Protein AF-A0A3S8T4P5-F1 (afdb_monomer)

Mean predicted aligned error: 9.96 Å

Radius of gyration: 18.91 Å; Cα contacts (8 Å, |Δi|>4): 68; chains: 1; bounding box: 53×50×28 Å

Foldseek 3Di:
DDDDDPPDDPPDDDDPPPPPDALVLLLVQQPPQDPQDWLVSSLVSSVVSVHDVVSNVLSVPFDGDTDGDSVSVNVRSVVVD

Nearest PDB structures (foldseek):
  1s61-assembly2_B  TM=7.072E-01  e=9.840E+00  Mycobacterium tuberculosis
  3bf7-assembly2_B  TM=4.579E-01  e=8.686E+00  Escherichia coli

Structure (mmCIF, N/CA/C/O backbone):
data_AF-A0A3S8T4P5-F1
#
_entry.id   AF-A0A3S8T4P5-F1
#
loop_
_atom_site.group_PDB
_atom_site.id
_atom_site.type_symbol
_atom_site.label_atom_id
_atom_site.label_alt_id
_atom_site.label_comp_id
_atom_site.label_asym_id
_atom_site.label_entity_id
_atom_site.label_seq_id
_atom_site.pdbx_PDB_ins_code
_atom_site.Cartn_x
_atom_site.Cartn_y
_atom_site.Cartn_z
_atom_site.occupancy
_atom_site.B_iso_or_equiv
_atom_site.auth_seq_id
_atom_site.auth_comp_id
_atom_site.auth_asym_id
_atom_site.auth_atom_id
_atom_site.pdbx_PDB_model_num
ATOM 1 N N . MET A 1 1 ? -43.227 40.944 14.572 1.00 47.81 1 MET A N 1
ATOM 2 C CA . MET A 1 1 ? -43.345 39.748 13.715 1.00 47.81 1 MET A CA 1
ATOM 3 C C . MET A 1 1 ? -41.983 39.098 13.655 1.00 47.81 1 MET A C 1
ATOM 5 O O . MET A 1 1 ? -41.045 39.700 13.155 1.00 47.81 1 MET A O 1
ATOM 9 N N . VAL A 1 2 ? -41.870 37.938 14.289 1.00 48.44 2 VAL A N 1
ATOM 10 C CA . VAL A 1 2 ? -40.671 37.103 14.285 1.00 48.44 2 VAL A CA 1
ATOM 11 C C . VAL A 1 2 ? -40.462 36.540 12.883 1.00 48.44 2 VAL A C 1
ATOM 13 O O . VAL A 1 2 ? -41.410 36.042 12.278 1.00 48.44 2 VAL A O 1
ATOM 16 N N . GLN A 1 3 ? -39.239 36.605 12.364 1.00 48.41 3 GLN A N 1
ATOM 17 C CA . GLN A 1 3 ? -38.842 35.749 11.254 1.00 48.41 3 GLN A CA 1
ATOM 18 C C . GLN A 1 3 ? -37.777 34.776 11.739 1.00 48.41 3 GLN A C 1
ATOM 20 O O . GLN A 1 3 ? -36.584 35.052 11.798 1.00 48.41 3 GLN A O 1
ATOM 25 N N . ASP A 1 4 ? -38.315 33.629 12.129 1.00 60.88 4 ASP A N 1
ATOM 26 C CA . ASP A 1 4 ? -37.698 32.323 12.245 1.00 60.88 4 ASP A CA 1
ATOM 27 C C . ASP A 1 4 ? -36.976 31.981 10.934 1.00 60.88 4 ASP A C 1
ATOM 29 O O . ASP A 1 4 ? -37.637 31.769 9.919 1.00 60.88 4 ASP A O 1
ATOM 33 N N . LYS A 1 5 ? -35.637 31.951 10.936 1.00 57.22 5 LYS A N 1
ATOM 34 C CA . LYS A 1 5 ? -34.828 31.178 9.978 1.00 57.22 5 LYS A CA 1
ATOM 35 C C . LYS A 1 5 ? -33.573 30.688 10.685 1.00 57.22 5 LYS A C 1
ATOM 37 O O . LYS A 1 5 ? -32.549 31.363 10.746 1.00 57.22 5 LYS A O 1
ATOM 42 N N . LYS A 1 6 ? -33.707 29.494 11.253 1.00 55.22 6 LYS A N 1
ATOM 43 C CA . LYS A 1 6 ? -32.639 28.677 11.821 1.00 55.22 6 LYS A CA 1
ATOM 44 C C . LYS A 1 6 ? -31.555 28.491 10.762 1.00 55.22 6 LYS A C 1
ATOM 46 O O . LYS A 1 6 ? -31.749 27.762 9.791 1.00 55.22 6 LYS A O 1
ATOM 51 N N . GLN A 1 7 ? -30.435 29.186 10.929 1.00 53.03 7 GLN A N 1
ATOM 52 C CA . GLN A 1 7 ? -29.240 28.927 10.140 1.00 53.03 7 GLN A CA 1
ATOM 53 C C . GLN A 1 7 ? -28.701 27.575 10.595 1.00 53.03 7 GLN A C 1
ATOM 55 O O . GLN A 1 7 ? -28.173 27.434 11.697 1.00 53.03 7 GLN A O 1
ATOM 60 N N . GLY A 1 8 ? -28.946 26.562 9.766 1.00 45.78 8 GLY A N 1
ATOM 61 C CA . GLY A 1 8 ? -28.371 25.241 9.921 1.00 45.78 8 GLY A CA 1
ATOM 62 C C . GLY A 1 8 ? -26.852 25.339 9.976 1.00 45.78 8 GLY A C 1
ATOM 63 O O . GLY A 1 8 ? -26.224 26.074 9.214 1.00 45.78 8 GLY A O 1
ATOM 64 N N . THR A 1 9 ? -26.287 24.585 10.906 1.00 50.31 9 THR A N 1
ATOM 65 C CA . THR A 1 9 ? -24.869 24.291 11.053 1.00 50.31 9 THR A CA 1
ATOM 66 C C . THR A 1 9 ? -24.259 23.868 9.713 1.00 50.31 9 THR A C 1
ATOM 68 O O . THR A 1 9 ? -24.326 22.700 9.336 1.00 50.31 9 THR A O 1
ATOM 71 N N . HIS A 1 10 ? -23.617 24.790 9.000 1.00 50.09 10 HIS A N 1
ATOM 72 C CA . HIS A 1 10 ? -22.565 24.429 8.053 1.00 50.09 10 HIS A CA 1
ATOM 73 C C . HIS A 1 10 ? -21.237 24.414 8.810 1.00 50.09 10 HIS A C 1
ATOM 75 O O . HIS A 1 10 ? -20.353 25.231 8.592 1.00 50.09 10 HIS A O 1
ATOM 81 N N . SER A 1 11 ? -21.107 23.454 9.724 1.00 53.81 11 SER A N 1
ATOM 82 C CA . SER A 1 11 ? -19.802 22.917 10.101 1.00 53.81 11 SER A CA 1
ATOM 83 C C . SER A 1 11 ? -19.435 21.910 9.019 1.00 53.81 11 SER A C 1
ATOM 85 O O . SER A 1 11 ? -19.633 20.710 9.188 1.00 53.81 11 SER A O 1
ATOM 87 N N . ARG A 1 12 ? -19.021 22.390 7.845 1.00 51.19 12 ARG A N 1
ATOM 88 C CA . ARG A 1 12 ? -18.551 21.507 6.781 1.00 51.19 12 ARG A CA 1
ATOM 89 C C . ARG A 1 12 ? -17.192 21.984 6.299 1.00 51.19 12 ARG A C 1
ATOM 91 O O . ARG A 1 12 ? -17.087 22.917 5.517 1.00 51.19 12 ARG A O 1
ATOM 98 N N . ASP A 1 13 ? -16.207 21.288 6.850 1.00 50.56 13 ASP A N 1
ATOM 99 C CA . ASP A 1 13 ? -14.935 20.968 6.223 1.00 50.56 13 ASP A CA 1
ATOM 100 C C . ASP A 1 13 ? -13.965 22.137 6.025 1.00 50.56 13 ASP A C 1
ATOM 102 O O . ASP A 1 13 ? -13.716 22.655 4.941 1.00 50.56 13 ASP A O 1
ATOM 106 N N . SER A 1 14 ? -13.364 22.526 7.143 1.00 52.34 14 SER A N 1
ATOM 107 C CA . SER A 1 14 ? -12.007 23.046 7.157 1.00 52.34 14 SER A CA 1
ATOM 108 C C . SER A 1 14 ? -11.060 22.097 6.403 1.00 52.34 14 SER A C 1
ATOM 110 O O . SER A 1 14 ? -10.861 20.972 6.846 1.00 52.34 14 SER A O 1
ATOM 112 N N . GLN A 1 15 ? -10.420 22.625 5.352 1.00 49.91 15 GLN A N 1
ATOM 113 C CA . GLN A 1 15 ? -9.176 22.137 4.734 1.00 49.91 15 GLN A CA 1
ATOM 114 C C . GLN A 1 15 ? -9.268 20.891 3.831 1.00 49.91 15 GLN A C 1
ATOM 116 O O . GLN A 1 15 ? -8.644 19.875 4.110 1.00 49.91 15 GLN A O 1
ATOM 121 N N . GLN A 1 16 ? -9.882 21.014 2.654 1.00 48.03 16 GLN A N 1
ATOM 122 C CA . GLN A 1 16 ? -9.445 20.232 1.487 1.00 48.03 16 GLN A CA 1
ATOM 123 C C . GLN A 1 16 ? -8.468 21.078 0.670 1.00 48.03 16 GLN A C 1
ATOM 125 O O . GLN A 1 16 ? -8.812 21.674 -0.347 1.00 48.03 16 GLN A O 1
ATOM 130 N N . GLY A 1 17 ? -7.233 21.180 1.172 1.00 47.97 17 GLY A N 1
ATOM 131 C CA . GLY A 1 17 ? -6.101 21.345 0.265 1.00 47.97 17 GLY A CA 1
ATOM 132 C C . GLY A 1 17 ? -6.045 20.094 -0.604 1.00 47.97 17 GLY A C 1
ATOM 133 O O . GLY A 1 17 ? -6.378 19.019 -0.117 1.00 47.97 17 GLY A O 1
ATOM 134 N N . GLU A 1 18 ? -5.707 20.234 -1.880 1.00 52.25 18 GLU A N 1
ATOM 135 C CA . GLU A 1 18 ? -5.647 19.122 -2.826 1.00 52.25 18 GLU A CA 1
ATOM 136 C C . GLU A 1 18 ? -4.856 17.951 -2.231 1.00 52.25 18 GLU A C 1
ATOM 138 O O . GLU A 1 18 ? -3.625 17.990 -2.168 1.00 52.25 18 GLU A O 1
ATOM 143 N N . HIS A 1 19 ? -5.558 16.927 -1.735 1.00 59.72 19 HIS A N 1
ATOM 144 C CA . HIS A 1 19 ? -4.931 15.769 -1.106 1.00 59.72 19 HIS A CA 1
ATOM 145 C C . HIS A 1 19 ? -4.427 14.866 -2.227 1.00 59.72 19 HIS A C 1
ATOM 147 O O . HIS A 1 19 ? -5.022 13.849 -2.572 1.00 59.72 19 HIS A O 1
ATOM 153 N N . LYS A 1 20 ? -3.352 15.310 -2.883 1.00 70.69 20 LYS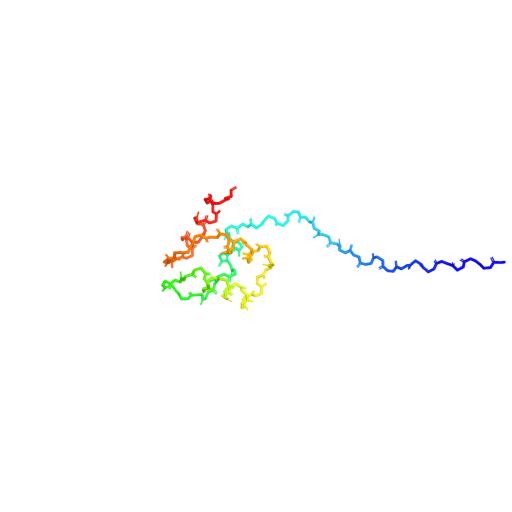 A N 1
ATOM 154 C CA . LYS A 1 20 ? -2.635 14.524 -3.879 1.00 70.69 20 LYS A CA 1
ATOM 155 C C . LYS A 1 20 ? -2.009 13.347 -3.148 1.00 70.69 20 LYS A C 1
ATOM 157 O O . LYS A 1 20 ? -1.009 13.514 -2.449 1.00 70.69 20 LYS A O 1
ATOM 162 N N . VAL A 1 21 ? -2.603 12.171 -3.328 1.00 83.88 21 VAL A N 1
ATOM 163 C CA . VAL A 1 21 ? -1.970 10.902 -2.976 1.00 83.88 21 VAL A CA 1
ATOM 164 C C . VAL A 1 21 ? -0.560 10.897 -3.566 1.00 83.88 21 VAL A C 1
ATOM 166 O O . VAL A 1 21 ? -0.348 11.336 -4.697 1.00 83.88 21 VAL A O 1
ATOM 169 N N . ASN A 1 22 ? 0.426 10.466 -2.781 1.00 88.50 22 ASN A N 1
ATOM 170 C CA . ASN A 1 22 ? 1.790 10.292 -3.260 1.00 88.50 22 ASN A CA 1
ATOM 171 C C . ASN A 1 22 ? 2.350 8.934 -2.822 1.00 88.50 22 ASN A C 1
ATOM 173 O O . ASN A 1 22 ? 1.857 8.311 -1.879 1.00 88.50 22 ASN A O 1
ATOM 177 N N . ALA A 1 23 ? 3.432 8.513 -3.476 1.00 88.88 23 ALA A N 1
ATOM 178 C CA . ALA A 1 23 ? 4.108 7.255 -3.181 1.00 88.88 23 ALA A CA 1
ATOM 179 C C . ALA A 1 23 ? 4.533 7.115 -1.708 1.00 88.88 23 ALA A C 1
ATOM 181 O O . ALA A 1 23 ? 4.330 6.065 -1.106 1.00 88.88 23 ALA A O 1
ATOM 182 N N . ALA A 1 24 ? 5.080 8.172 -1.106 1.00 89.31 24 ALA A N 1
ATOM 183 C CA . ALA A 1 24 ? 5.534 8.144 0.281 1.00 89.31 24 ALA A CA 1
ATOM 184 C C . ALA A 1 24 ? 4.371 7.959 1.271 1.00 89.31 24 ALA A C 1
ATOM 186 O O . ALA A 1 24 ? 4.536 7.327 2.312 1.00 89.31 24 ALA A O 1
ATOM 187 N N . GLU A 1 25 ? 3.193 8.503 0.974 1.00 89.94 25 GLU A N 1
ATOM 188 C CA . GLU A 1 25 ? 1.992 8.325 1.782 1.00 89.94 25 GLU A CA 1
ATOM 189 C C . GLU A 1 25 ? 1.498 6.876 1.690 1.00 89.94 25 GLU A C 1
ATOM 191 O O . GLU A 1 25 ? 1.275 6.244 2.724 1.00 89.94 25 GLU A O 1
ATOM 196 N N . ILE A 1 26 ? 1.464 6.303 0.482 1.00 89.75 26 ILE A N 1
ATOM 197 C CA . ILE A 1 26 ? 1.164 4.880 0.266 1.00 89.75 26 ILE A CA 1
ATOM 198 C C . ILE A 1 26 ? 2.136 3.996 1.058 1.00 89.75 26 ILE A C 1
ATOM 200 O O . ILE A 1 26 ? 1.705 3.157 1.847 1.00 89.75 26 ILE A O 1
ATOM 204 N N . GLU A 1 27 ? 3.447 4.212 0.930 1.00 91.00 27 GLU A N 1
ATOM 205 C CA . GLU A 1 27 ? 4.463 3.421 1.638 1.00 91.00 27 GLU A CA 1
ATOM 206 C C . GLU A 1 27 ? 4.295 3.475 3.165 1.00 91.00 27 GLU A C 1
ATOM 208 O O . GLU A 1 27 ? 4.512 2.476 3.857 1.00 91.00 27 GLU A O 1
ATOM 213 N N . ARG A 1 28 ? 3.857 4.616 3.714 1.00 91.31 28 ARG A N 1
ATOM 214 C CA . ARG A 1 28 ? 3.564 4.750 5.150 1.00 91.31 28 ARG A CA 1
ATOM 215 C C . ARG A 1 28 ? 2.380 3.888 5.570 1.00 91.31 28 ARG A C 1
ATOM 217 O O . ARG A 1 28 ? 2.464 3.247 6.617 1.00 91.31 28 ARG A O 1
ATOM 224 N N . TYR A 1 29 ? 1.323 3.836 4.763 1.00 92.69 29 TYR A N 1
ATOM 225 C CA . TYR A 1 29 ? 0.153 2.991 5.011 1.00 92.69 29 TYR A CA 1
ATOM 226 C C . TYR A 1 29 ? 0.394 1.506 4.730 1.00 92.69 29 TYR A C 1
ATOM 228 O O . TYR A 1 29 ? -0.400 0.672 5.151 1.00 92.69 29 TYR A O 1
ATOM 236 N N . LEU A 1 30 ? 1.504 1.148 4.093 1.00 92.31 30 LEU A N 1
ATOM 237 C CA . LEU A 1 30 ? 1.903 -0.241 3.865 1.00 92.31 30 LEU A CA 1
ATOM 238 C C . LEU A 1 30 ? 2.984 -0.725 4.833 1.00 92.31 30 LEU A C 1
ATOM 240 O O . LEU A 1 30 ? 3.480 -1.847 4.710 1.00 92.31 30 LEU A O 1
ATOM 244 N N . LYS A 1 31 ? 3.358 0.085 5.830 1.00 89.56 31 LYS A N 1
ATOM 245 C CA . LYS A 1 31 ? 4.300 -0.360 6.857 1.00 89.56 31 LYS A CA 1
ATOM 246 C C . LYS A 1 31 ? 3.796 -1.622 7.558 1.00 89.56 31 LYS A C 1
ATOM 248 O O . LYS A 1 31 ? 2.620 -1.745 7.900 1.00 89.56 31 LYS A O 1
ATOM 25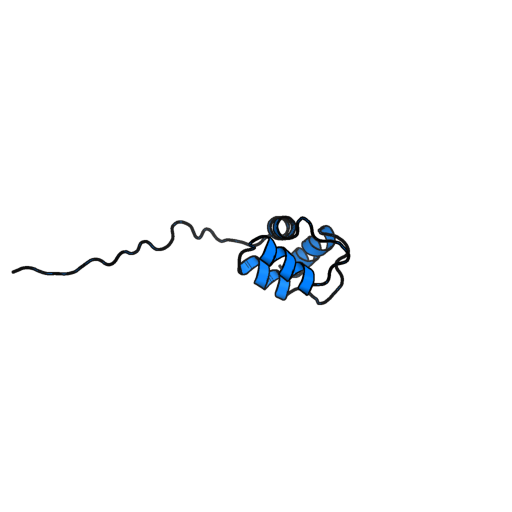3 N N . GLY A 1 32 ? 4.730 -2.537 7.809 1.00 88.50 32 GLY A N 1
ATOM 254 C CA . GLY A 1 32 ? 4.465 -3.794 8.508 1.00 88.50 32 GLY A CA 1
ATOM 255 C C . GLY A 1 32 ? 3.876 -4.900 7.633 1.00 88.50 32 GLY A C 1
ATOM 256 O O . GLY A 1 32 ? 3.582 -5.964 8.164 1.00 88.50 32 GLY A O 1
ATOM 257 N N . ILE A 1 33 ? 3.720 -4.679 6.324 1.00 91.75 33 ILE A N 1
ATOM 258 C CA . ILE A 1 33 ? 3.363 -5.759 5.404 1.00 91.75 33 ILE A CA 1
ATOM 259 C C . ILE A 1 33 ? 4.530 -6.735 5.222 1.00 91.75 33 ILE A C 1
ATOM 261 O O . ILE A 1 33 ? 5.701 -6.342 5.211 1.00 91.75 33 ILE A O 1
ATOM 265 N N . HIS A 1 34 ? 4.196 -8.013 5.063 1.00 90.12 34 HIS A N 1
ATOM 266 C CA . HIS A 1 34 ? 5.153 -9.051 4.711 1.00 90.12 34 HIS A CA 1
ATOM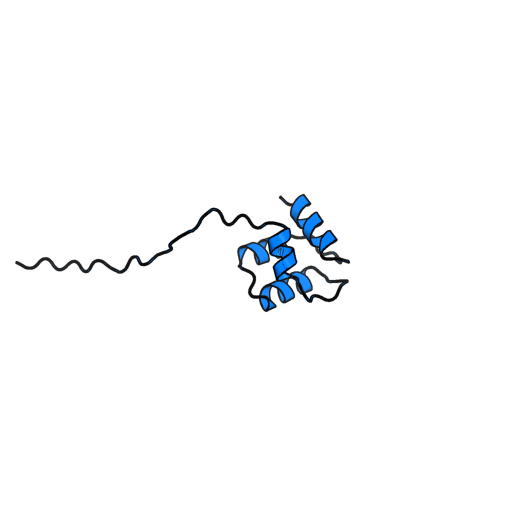 267 C C . HIS A 1 34 ? 5.230 -9.184 3.194 1.00 90.12 34 HIS A C 1
ATOM 269 O O . HIS A 1 34 ? 4.237 -9.491 2.543 1.00 90.12 34 HIS A O 1
ATOM 275 N N . TYR A 1 35 ? 6.421 -8.960 2.646 1.00 87.06 35 TYR A N 1
ATOM 276 C CA . TYR A 1 35 ? 6.687 -9.164 1.229 1.00 87.06 35 TYR A CA 1
ATOM 277 C C . TYR A 1 35 ? 7.187 -10.596 0.961 1.00 87.06 35 TYR A C 1
ATOM 279 O O . TYR A 1 35 ? 7.873 -11.163 1.819 1.00 87.06 35 TYR A O 1
ATOM 287 N N . PRO A 1 36 ? 6.899 -11.1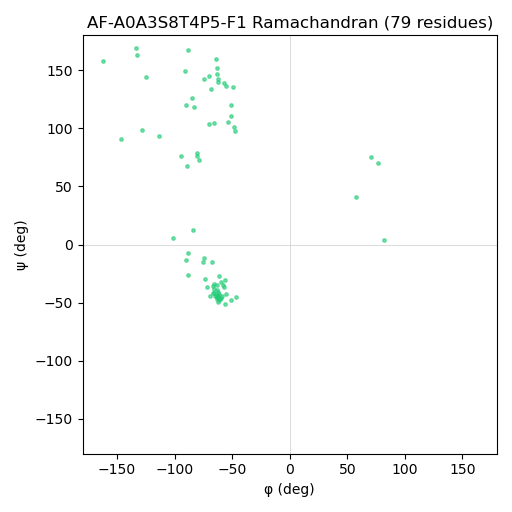74 -0.220 1.00 92.88 36 PRO A N 1
ATOM 288 C CA . PRO A 1 36 ? 6.147 -10.575 -1.326 1.00 92.88 36 PRO A CA 1
ATOM 289 C C . PRO A 1 36 ? 4.637 -10.496 -1.046 1.00 92.88 36 PRO A C 1
ATOM 291 O O . PRO A 1 36 ? 4.064 -11.415 -0.468 1.00 92.88 36 PRO A O 1
ATOM 294 N N . ALA A 1 37 ? 4.004 -9.409 -1.486 1.00 92.69 37 ALA A N 1
ATOM 295 C CA . ALA A 1 37 ? 2.585 -9.127 -1.273 1.00 92.69 37 ALA A CA 1
ATOM 296 C C . ALA A 1 37 ? 1.873 -8.878 -2.607 1.00 92.69 37 ALA A C 1
ATOM 298 O O . ALA A 1 37 ? 2.444 -8.289 -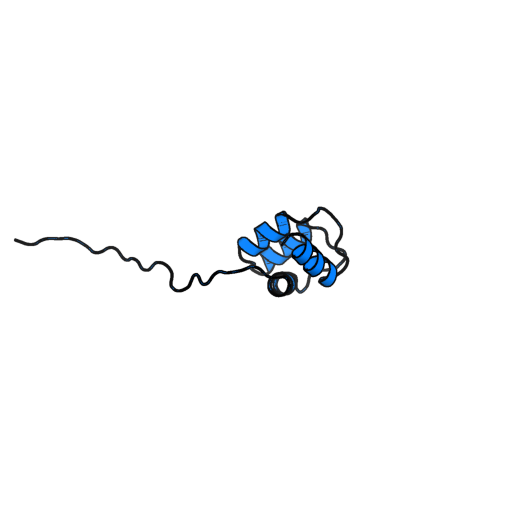3.521 1.00 92.69 37 ALA A O 1
ATOM 299 N N . ASN A 1 38 ? 0.620 -9.315 -2.718 1.00 93.50 38 ASN A N 1
ATOM 300 C CA . ASN A 1 38 ? -0.2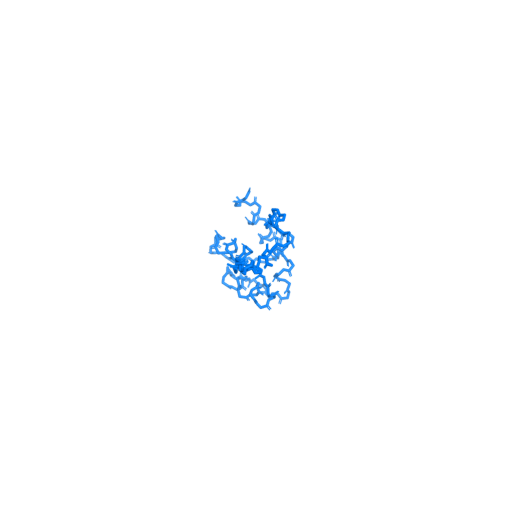20 -9.032 -3.884 1.00 93.50 38 ASN A CA 1
ATOM 301 C C . ASN A 1 38 ? -0.974 -7.715 -3.688 1.00 93.50 38 ASN A C 1
ATOM 303 O O . ASN A 1 38 ? -1.114 -7.239 -2.560 1.00 93.50 38 ASN A O 1
ATOM 307 N N . LYS A 1 39 ? -1.579 -7.185 -4.755 1.00 92.44 39 LYS A N 1
ATOM 308 C CA . LYS A 1 39 ? -2.450 -6.000 -4.684 1.00 92.44 39 LYS A CA 1
ATOM 309 C C . LYS A 1 39 ? -3.478 -6.055 -3.544 1.00 92.44 39 LYS A C 1
ATOM 311 O O . LYS A 1 39 ? -3.647 -5.085 -2.808 1.00 92.44 39 LYS A O 1
ATOM 316 N N . ASN A 1 40 ? -4.147 -7.196 -3.368 1.00 93.38 40 ASN A N 1
ATOM 317 C CA . ASN A 1 40 ? -5.151 -7.362 -2.311 1.00 93.38 40 ASN A CA 1
ATOM 318 C C . ASN A 1 40 ? -4.556 -7.238 -0.899 1.00 93.38 40 ASN A C 1
ATOM 320 O O . ASN A 1 40 ? -5.179 -6.613 -0.043 1.00 93.38 40 ASN A O 1
ATOM 324 N N . ASP A 1 41 ? -3.354 -7.774 -0.668 1.00 93.75 41 ASP A N 1
ATOM 325 C CA . ASP A 1 41 ? -2.632 -7.623 0.602 1.00 93.75 41 ASP A CA 1
ATOM 326 C C . ASP A 1 41 ? -2.238 -6.164 0.851 1.00 93.75 41 ASP A C 1
ATOM 328 O O . ASP A 1 41 ? -2.352 -5.686 1.979 1.00 93.75 41 ASP A O 1
ATOM 332 N N . LEU A 1 42 ? -1.842 -5.422 -0.193 1.00 92.62 42 LEU A N 1
ATOM 333 C CA . LEU A 1 42 ? -1.566 -3.987 -0.066 1.00 92.62 42 LEU A CA 1
ATOM 334 C C . LEU A 1 42 ? -2.819 -3.222 0.373 1.00 92.62 42 LEU A C 1
ATOM 336 O O . LEU A 1 42 ? -2.767 -2.434 1.314 1.00 92.62 42 LEU A O 1
ATOM 340 N N . ILE A 1 43 ? -3.959 -3.483 -0.271 1.00 93.56 43 ILE A N 1
ATOM 341 C CA . ILE A 1 43 ? -5.239 -2.846 0.065 1.00 93.56 43 ILE A CA 1
ATOM 342 C C . ILE A 1 43 ? -5.661 -3.200 1.496 1.00 93.56 43 ILE A C 1
ATOM 344 O O . ILE A 1 43 ? -6.107 -2.325 2.238 1.00 93.56 43 ILE A O 1
ATOM 348 N N . ASP A 1 44 ? -5.548 -4.469 1.892 1.00 94.56 44 ASP A N 1
ATOM 349 C CA . ASP A 1 44 ? -5.910 -4.923 3.236 1.00 94.56 44 ASP A CA 1
ATOM 350 C C . ASP A 1 44 ? -5.001 -4.305 4.307 1.00 94.56 44 ASP A C 1
ATOM 352 O O . ASP A 1 44 ? -5.493 -3.781 5.309 1.00 94.56 44 ASP A O 1
ATOM 356 N N . GLN A 1 45 ? -3.688 -4.265 4.066 1.00 94.44 45 GLN A N 1
ATOM 357 C CA . GLN A 1 45 ? -2.744 -3.617 4.970 1.00 94.44 45 GLN A CA 1
ATOM 358 C C . GLN A 1 45 ? -3.006 -2.113 5.080 1.00 94.44 45 GLN A C 1
ATOM 360 O O . GLN A 1 45 ? -3.044 -1.571 6.186 1.00 94.44 45 GLN A O 1
ATOM 365 N N . ALA A 1 46 ? -3.229 -1.434 3.954 1.00 93.69 46 ALA A N 1
ATOM 366 C CA . ALA A 1 46 ? -3.568 -0.019 3.942 1.00 93.69 46 ALA A CA 1
ATOM 367 C C . ALA A 1 46 ? -4.853 0.241 4.746 1.00 93.69 46 ALA A C 1
ATOM 369 O O . ALA A 1 46 ? -4.882 1.132 5.595 1.00 93.69 46 ALA A O 1
ATOM 370 N N . LYS A 1 47 ? -5.891 -0.592 4.576 1.00 93.81 47 LYS A N 1
ATOM 371 C CA . LYS A 1 47 ? -7.127 -0.526 5.378 1.00 93.81 47 LYS A CA 1
ATOM 372 C C . LYS A 1 47 ? -6.862 -0.728 6.869 1.00 93.81 47 LYS A C 1
ATOM 374 O O . LYS A 1 47 ? -7.358 0.059 7.673 1.00 93.81 47 LYS A O 1
ATOM 379 N N . LYS A 1 48 ? -6.064 -1.734 7.247 1.00 94.38 48 LYS A N 1
ATOM 380 C CA . LYS A 1 48 ? -5.651 -1.976 8.644 1.00 94.38 48 LYS A CA 1
ATOM 381 C C . LYS A 1 48 ? -4.944 -0.763 9.247 1.00 94.38 48 LYS A C 1
ATOM 383 O O . LYS A 1 48 ? -5.173 -0.427 10.406 1.00 94.38 48 LYS A O 1
ATOM 388 N N . ASN A 1 49 ? -4.150 -0.067 8.440 1.00 93.69 49 ASN A N 1
ATOM 389 C CA . ASN A 1 49 ? -3.442 1.150 8.821 1.00 93.69 49 ASN A CA 1
ATOM 390 C C . ASN A 1 49 ? -4.294 2.431 8.701 1.00 93.69 49 ASN A C 1
ATOM 392 O O . ASN A 1 49 ? -3.752 3.527 8.820 1.00 93.69 49 ASN A O 1
ATOM 396 N N . ASN A 1 50 ? -5.619 2.315 8.532 1.00 92.94 50 ASN A N 1
ATOM 397 C CA . ASN A 1 50 ? -6.558 3.436 8.390 1.00 92.94 50 ASN A CA 1
ATOM 398 C C . ASN A 1 50 ? -6.215 4.366 7.212 1.00 92.94 50 ASN A C 1
ATOM 400 O O . ASN A 1 50 ? -6.306 5.590 7.326 1.00 92.94 50 ASN A O 1
ATOM 404 N N . ALA A 1 51 ? -5.817 3.789 6.077 1.00 91.06 51 ALA A N 1
ATOM 405 C CA . ALA A 1 51 ? -5.581 4.552 4.861 1.00 91.06 51 ALA A CA 1
ATOM 406 C C . ALA A 1 51 ? -6.868 5.240 4.368 1.00 91.06 51 ALA A C 1
ATOM 408 O O . ALA A 1 51 ? -7.947 4.630 4.394 1.00 91.06 51 ALA A O 1
ATOM 409 N N . PRO A 1 52 ? -6.772 6.494 3.892 1.00 90.94 52 PRO A N 1
ATOM 410 C CA . PRO A 1 52 ? -7.894 7.194 3.289 1.00 90.94 52 PRO A CA 1
ATOM 411 C C . PRO A 1 52 ? -8.348 6.497 2.004 1.00 90.94 52 PRO A C 1
ATOM 413 O O . PRO A 1 52 ? -7.608 5.743 1.370 1.00 90.94 52 PRO A O 1
ATOM 416 N N . LYS A 1 53 ? -9.592 6.766 1.601 1.00 89.31 53 LYS A N 1
ATOM 417 C CA . LYS A 1 53 ? -10.193 6.139 0.415 1.00 89.31 53 LYS A CA 1
ATOM 418 C C . LYS A 1 53 ? -9.411 6.432 -0.863 1.00 89.31 53 LYS A C 1
ATOM 420 O O . LYS A 1 53 ? -9.358 5.560 -1.719 1.00 89.31 53 LYS A O 1
ATOM 425 N N . ASP A 1 54 ? -8.785 7.600 -0.967 1.00 89.94 54 ASP A N 1
ATOM 426 C CA . ASP A 1 54 ? -7.984 7.977 -2.133 1.00 89.94 54 ASP A CA 1
ATOM 427 C C . ASP A 1 54 ? -6.774 7.045 -2.307 1.00 89.94 54 ASP A C 1
ATOM 429 O O . ASP A 1 54 ? -6.562 6.517 -3.393 1.00 89.94 54 ASP A O 1
ATOM 433 N N . ILE A 1 55 ? -6.067 6.723 -1.214 1.00 90.44 55 ILE A N 1
ATOM 434 C CA . ILE A 1 55 ? -4.975 5.730 -1.201 1.00 90.44 55 ILE A CA 1
ATOM 435 C C . ILE A 1 55 ? -5.494 4.341 -1.598 1.00 90.44 55 ILE A C 1
ATOM 437 O O . ILE A 1 55 ? -4.844 3.620 -2.349 1.00 90.44 55 ILE A O 1
ATOM 441 N N . LEU A 1 56 ? -6.666 3.943 -1.093 1.00 92.06 56 LEU A N 1
ATOM 442 C CA . LEU A 1 56 ? -7.242 2.634 -1.411 1.00 92.06 56 LEU A CA 1
ATOM 443 C C . LEU A 1 56 ? -7.649 2.526 -2.882 1.00 92.06 56 LEU A C 1
ATOM 445 O O . LEU A 1 56 ? -7.397 1.493 -3.494 1.00 92.06 56 LEU A O 1
ATOM 449 N N . ASN A 1 57 ? -8.248 3.577 -3.440 1.00 91.12 57 ASN A N 1
ATOM 450 C CA . ASN A 1 57 ? -8.617 3.637 -4.852 1.00 91.12 57 ASN A CA 1
ATOM 451 C C . ASN A 1 57 ? -7.378 3.543 -5.748 1.00 91.12 57 ASN A C 1
ATOM 453 O O . ASN A 1 57 ? -7.395 2.816 -6.738 1.00 91.12 57 ASN A O 1
ATOM 457 N N . GLU A 1 58 ? -6.298 4.222 -5.366 1.00 90.50 58 GLU A N 1
ATOM 458 C CA . GLU A 1 58 ? -5.025 4.159 -6.074 1.00 90.50 58 GLU A CA 1
ATOM 459 C C . GLU A 1 58 ? -4.443 2.739 -6.071 1.00 90.50 58 GLU A C 1
ATOM 461 O O . GLU A 1 58 ? -4.151 2.172 -7.119 1.00 90.50 58 GLU A O 1
ATOM 466 N N . LEU A 1 59 ? -4.382 2.103 -4.896 1.00 90.94 59 LEU A N 1
ATOM 467 C CA . LEU A 1 59 ? -3.940 0.712 -4.768 1.00 90.94 59 LEU A CA 1
ATOM 468 C C . LEU A 1 59 ? -4.840 -0.271 -5.529 1.00 90.94 59 LEU A C 1
ATOM 470 O O . LEU A 1 59 ? -4.385 -1.339 -5.922 1.00 90.94 59 LEU A O 1
ATOM 474 N N . GLN A 1 60 ? -6.119 0.049 -5.742 1.00 91.19 60 GLN A N 1
ATOM 475 C CA . GLN A 1 60 ? -7.010 -0.767 -6.573 1.00 91.19 60 GLN A CA 1
ATOM 476 C C . GLN A 1 60 ? -6.713 -0.640 -8.071 1.00 91.19 60 GLN A C 1
ATOM 478 O O . GLN A 1 60 ? -6.949 -1.610 -8.800 1.00 91.19 60 GLN A O 1
ATOM 483 N N . ALA A 1 61 ? -6.208 0.518 -8.508 1.00 90.44 61 ALA A N 1
ATOM 484 C CA . ALA A 1 61 ? -5.836 0.797 -9.894 1.00 90.44 61 ALA A CA 1
ATOM 485 C C . ALA A 1 61 ? -4.525 0.118 -10.318 1.00 90.44 61 ALA A C 1
ATOM 487 O O . ALA A 1 61 ? -4.260 0.008 -11.513 1.00 90.44 61 ALA A O 1
ATOM 488 N N . PHE A 1 62 ? -3.742 -0.361 -9.353 1.00 90.12 62 PHE A N 1
ATOM 489 C CA . PHE A 1 62 ? -2.502 -1.084 -9.596 1.00 90.12 62 PHE A CA 1
ATOM 490 C C . PHE A 1 62 ? -2.727 -2.402 -10.345 1.00 90.12 62 PHE A C 1
ATOM 492 O O . PHE A 1 62 ? -3.774 -3.062 -10.209 1.00 90.12 62 PHE A O 1
ATOM 499 N N . ASP A 1 63 ? -1.704 -2.818 -11.091 1.00 89.19 63 ASP A N 1
ATOM 500 C CA . ASP A 1 63 ? -1.694 -4.123 -11.735 1.00 89.19 63 ASP A CA 1
ATOM 501 C C . ASP A 1 63 ? -1.729 -5.260 -10.703 1.00 89.19 63 ASP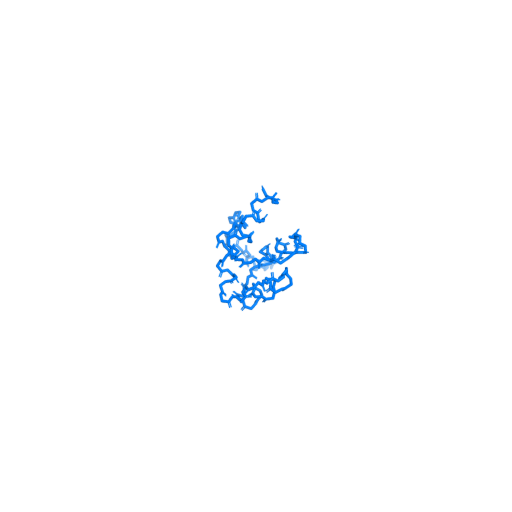 A C 1
ATOM 503 O O . ASP A 1 63 ? -1.208 -5.174 -9.589 1.00 89.19 63 ASP A O 1
ATOM 507 N N . ASP A 1 64 ? -2.379 -6.361 -11.073 1.00 87.88 64 ASP A N 1
ATOM 508 C CA . ASP A 1 64 ? -2.447 -7.550 -10.225 1.00 87.88 64 ASP A CA 1
ATOM 509 C C . ASP A 1 64 ? -1.150 -8.363 -10.351 1.00 87.88 64 ASP A C 1
ATOM 511 O O . ASP A 1 64 ? -1.063 -9.334 -11.104 1.00 87.88 64 ASP A O 1
ATOM 515 N N . HIS A 1 65 ? -0.107 -7.908 -9.655 1.00 88.88 65 HIS A N 1
ATOM 516 C CA . HIS A 1 65 ? 1.185 -8.580 -9.585 1.00 88.88 65 HIS A CA 1
ATOM 517 C C . HIS A 1 65 ? 1.720 -8.662 -8.149 1.00 88.88 65 HIS A C 1
ATOM 519 O O . HIS A 1 65 ? 1.190 -8.056 -7.213 1.00 88.88 65 HIS A O 1
ATOM 525 N N . GLN A 1 66 ? 2.780 -9.454 -7.969 1.00 92.00 66 GLN A N 1
ATOM 526 C CA . GLN A 1 66 ? 3.487 -9.544 -6.696 1.00 92.00 66 GLN A CA 1
ATOM 527 C C . GLN A 1 66 ? 4.497 -8.413 -6.557 1.00 92.00 66 GLN A C 1
ATOM 529 O O . GLN A 1 66 ? 5.483 -8.344 -7.287 1.00 92.00 66 GLN A O 1
ATOM 534 N N . TYR A 1 67 ? 4.291 -7.593 -5.540 1.00 92.00 67 TYR A N 1
ATOM 535 C CA . TYR A 1 67 ? 5.240 -6.589 -5.098 1.00 92.00 67 TYR A CA 1
ATOM 536 C C . TYR A 1 67 ? 6.233 -7.257 -4.157 1.00 92.00 67 TYR A C 1
ATOM 538 O O . TYR A 1 67 ? 5.836 -7.901 -3.183 1.00 92.00 67 TYR A O 1
ATOM 546 N N . ALA A 1 68 ? 7.529 -7.127 -4.433 1.00 92.81 68 ALA A N 1
ATOM 547 C CA . ALA A 1 68 ? 8.571 -7.730 -3.603 1.00 92.81 68 ALA A CA 1
ATOM 548 C C . ALA A 1 68 ? 9.050 -6.796 -2.479 1.00 92.81 68 ALA A C 1
ATOM 550 O O . ALA A 1 68 ? 9.757 -7.229 -1.570 1.00 92.81 68 ALA A O 1
ATOM 551 N N . SER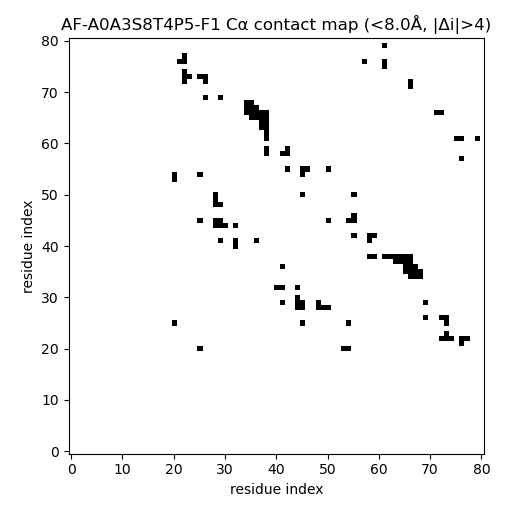 A 1 69 ? 8.703 -5.510 -2.548 1.00 92.00 69 SER A N 1
ATOM 552 C CA . SER A 1 69 ? 9.217 -4.473 -1.655 1.00 92.00 69 SER A CA 1
ATOM 553 C C . SER A 1 69 ? 8.327 -3.224 -1.695 1.00 92.00 69 SER A C 1
ATOM 555 O O . SER A 1 69 ? 7.682 -2.989 -2.720 1.00 92.00 69 SER A O 1
ATOM 557 N N . PRO A 1 70 ? 8.341 -2.359 -0.658 1.00 88.94 70 PRO A N 1
ATOM 558 C CA . PRO A 1 70 ? 7.668 -1.057 -0.712 1.00 88.94 70 PRO A CA 1
ATOM 559 C C . PRO A 1 70 ? 8.144 -0.202 -1.891 1.00 88.94 70 PRO A C 1
ATOM 561 O O . PRO A 1 70 ? 7.362 0.541 -2.473 1.00 88.94 70 PRO A O 1
ATOM 564 N N . ILE A 1 71 ? 9.410 -0.377 -2.290 1.00 90.62 71 ILE A N 1
ATOM 565 C CA . ILE A 1 71 ? 10.009 0.329 -3.427 1.00 90.62 71 ILE A CA 1
ATOM 566 C C . ILE A 1 71 ? 9.305 -0.026 -4.747 1.00 90.62 71 ILE A C 1
ATOM 568 O O . ILE A 1 71 ? 9.198 0.819 -5.632 1.00 90.62 71 ILE A O 1
ATOM 572 N N . ASP A 1 72 ? 8.834 -1.265 -4.913 1.00 91.19 72 ASP A N 1
ATOM 573 C CA . ASP A 1 72 ? 8.106 -1.645 -6.130 1.00 91.19 72 ASP A CA 1
ATOM 574 C C . ASP A 1 72 ? 6.719 -1.004 -6.158 1.00 91.19 72 ASP A C 1
ATOM 576 O O . ASP A 1 72 ? 6.286 -0.526 -7.201 1.00 91.19 72 ASP A O 1
ATOM 580 N N . VAL A 1 73 ? 6.065 -0.897 -4.999 1.00 89.94 73 VAL A N 1
ATOM 581 C CA . VAL A 1 73 ? 4.771 -0.216 -4.854 1.00 89.94 73 VAL A CA 1
ATOM 582 C C . VAL A 1 73 ? 4.896 1.272 -5.195 1.00 89.94 73 VAL A C 1
ATOM 584 O O . VAL A 1 73 ? 4.080 1.809 -5.941 1.00 89.94 73 VAL A O 1
ATOM 587 N N . 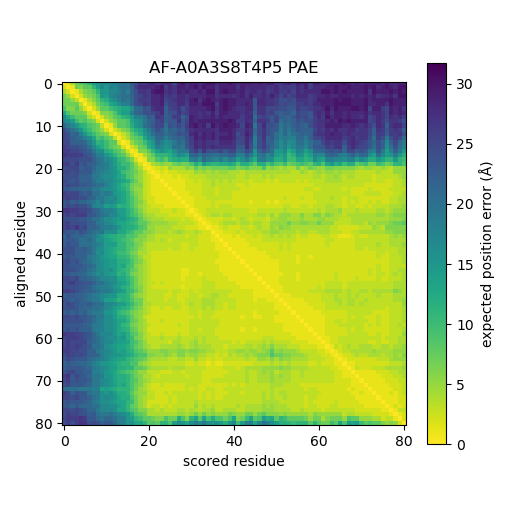SER A 1 74 ? 5.919 1.956 -4.673 1.00 89.75 74 SER A N 1
ATOM 588 C CA . SER A 1 74 ? 6.138 3.379 -4.958 1.00 89.75 74 SER A CA 1
ATOM 589 C C . SER A 1 74 ? 6.501 3.637 -6.422 1.00 89.75 74 SER A C 1
ATOM 591 O O . SER A 1 74 ? 6.055 4.631 -7.007 1.00 89.75 74 SER A O 1
ATOM 593 N N . LYS A 1 75 ? 7.263 2.733 -7.049 1.00 91.06 75 LYS A N 1
ATOM 594 C CA . LYS A 1 75 ? 7.506 2.778 -8.497 1.00 91.06 75 LYS A CA 1
ATOM 595 C C . LYS A 1 75 ? 6.220 2.601 -9.286 1.00 91.06 75 LYS A C 1
ATOM 597 O O . LYS A 1 75 ? 6.012 3.363 -10.221 1.00 91.06 75 LYS A O 1
ATOM 602 N N . GLU A 1 76 ? 5.384 1.639 -8.913 1.00 90.56 76 GLU A N 1
ATOM 603 C CA . GLU A 1 76 ? 4.119 1.380 -9.596 1.00 90.56 76 GLU A CA 1
ATOM 604 C C . GLU A 1 76 ? 3.191 2.590 -9.538 1.00 90.56 76 GLU A C 1
ATOM 606 O O . GLU A 1 76 ? 2.725 3.052 -10.577 1.00 90.56 76 GLU A O 1
ATOM 611 N N . PHE A 1 77 ? 3.042 3.194 -8.354 1.00 88.44 77 PHE A N 1
ATOM 612 C CA . PHE A 1 77 ? 2.336 4.465 -8.201 1.00 88.44 77 PHE A CA 1
ATOM 613 C C . PHE A 1 77 ? 2.850 5.527 -9.184 1.00 88.44 77 PHE A C 1
ATOM 615 O O . PHE A 1 77 ? 2.081 6.163 -9.894 1.00 88.44 77 PHE A O 1
ATOM 622 N N . SER A 1 78 ? 4.174 5.681 -9.278 1.00 87.00 78 SER A N 1
ATOM 623 C CA . SER A 1 78 ? 4.803 6.671 -10.164 1.00 87.00 78 SER A CA 1
ATOM 624 C C . SER A 1 78 ? 4.620 6.370 -11.658 1.00 87.00 78 SER A C 1
ATOM 626 O O . SER A 1 78 ? 4.916 7.227 -12.484 1.00 87.00 78 SER A O 1
ATOM 628 N N . ARG A 1 79 ? 4.205 5.153 -12.034 1.00 85.00 79 ARG A N 1
ATOM 629 C CA . ARG A 1 79 ? 3.930 4.777 -13.431 1.00 85.00 79 ARG A CA 1
ATOM 630 C C . ARG A 1 79 ? 2.492 5.081 -13.842 1.00 85.00 79 ARG A C 1
ATOM 632 O O . ARG A 1 79 ? 2.250 5.277 -15.030 1.00 85.00 79 ARG A O 1
ATOM 639 N N . HIS A 1 80 ? 1.566 5.100 -12.886 1.00 75.44 80 HIS A N 1
ATOM 640 C CA . HIS A 1 80 ? 0.145 5.365 -13.113 1.00 75.44 80 HIS A CA 1
ATOM 641 C C . HIS A 1 80 ? -0.221 6.857 -13.046 1.00 75.44 80 HIS A C 1
ATOM 643 O O . HIS A 1 80 ? -1.352 7.211 -13.385 1.00 75.44 80 HIS A O 1
ATOM 649 N N . HIS A 1 81 ? 0.719 7.723 -12.649 1.00 66.56 81 HIS A N 1
ATOM 650 C CA . HIS A 1 81 ? 0.453 9.100 -12.231 1.00 66.56 81 HIS A CA 1
ATOM 651 C C . HIS A 1 81 ? 1.358 10.146 -12.894 1.00 66.56 81 HIS A C 1
ATOM 653 O O . HIS A 1 81 ? 0.888 11.307 -13.011 1.00 66.56 81 HIS A O 1
#

Solvent-accessible surface area (backbone atoms only — not comparable to full-atom values): 5134 Å² total; per-residue (Å²): 134,88,81,89,71,83,80,74,86,80,86,72,73,90,78,82,62,86,82,72,80,47,44,71,59,50,45,61,26,41,62,89,65,69,65,69,32,41,40,68,53,48,43,51,41,18,53,74,58,67,47,54,68,67,54,45,53,52,49,64,72,48,71,94,49,77,33,72,44,66,67,51,51,33,50,51,49,65,70,80,108

pLDDT: mean 80.96, std 16.84, range [45.78, 94.56]

Secondary structure (DSSP, 8-state):
-------------S--------HHHHHHHTTTPPSSEEHHHHHHHHHHTT--HHHHHHHHHS-SSEE-SHHHHHHHHHHH-

Sequence (81 aa):
MVQDKKQGTHSRDSQQGEHKVNAAEIERYLKGIHYPANKNDLIDQAKKNNAPKDILNELQAFDDHQYASPIDVSKEFSRHH